Protein AF-A0A7Y3MNQ9-F1 (afdb_monomer_lite)

Radius of gyration: 38.79 Å; chains: 1; bounding box: 75×17×105 Å

Foldseek 3Di:
DPVVLVVVLVVCVVVVVVVVSVVSVVVVVVVVVVVVVVVVVVVVVVVVVVVVVVVVVLVVVVVVVVVVVVVVVVVQVVLVVLLVVLVVQLVVLVPDPDRDPVSNCVSVVPNDHDDDDDDDPSPPVD

Structure (mmCIF, N/CA/C/O backbone):
data_AF-A0A7Y3MNQ9-F1
#
_entry.id   AF-A0A7Y3MNQ9-F1
#
loop_
_atom_site.group_PDB
_atom_site.id
_atom_site.type_symbol
_atom_site.label_atom_id
_atom_site.label_alt_id
_atom_site.label_comp_id
_atom_site.label_asym_id
_atom_site.label_entity_id
_atom_site.label_seq_id
_atom_site.pdbx_PDB_ins_code
_atom_site.Cartn_x
_atom_site.Cartn_y
_atom_site.Cartn_z
_atom_site.occupancy
_atom_site.B_iso_or_equiv
_atom_site.auth_seq_id
_atom_site.auth_comp_id
_atom_site.auth_asym_id
_atom_site.auth_atom_id
_atom_site.pdbx_PDB_model_num
ATOM 1 N N . MET A 1 1 ? -22.584 -8.815 35.216 1.00 61.53 1 MET A N 1
ATOM 2 C CA . MET A 1 1 ? -23.071 -7.872 36.249 1.00 61.53 1 MET A CA 1
ATOM 3 C C . MET A 1 1 ? -22.259 -8.052 37.517 1.00 61.53 1 MET A C 1
ATOM 5 O O . MET A 1 1 ? -22.208 -9.153 38.056 1.00 61.53 1 MET A O 1
ATOM 9 N N . ILE A 1 2 ? -21.601 -6.989 37.969 1.00 71.25 2 ILE A N 1
ATOM 10 C CA . ILE A 1 2 ? -20.849 -6.973 39.225 1.00 71.25 2 ILE A CA 1
ATOM 11 C C . ILE A 1 2 ? -21.787 -7.378 40.379 1.00 71.25 2 ILE A C 1
ATOM 13 O O . ILE A 1 2 ? -22.855 -6.795 40.565 1.00 71.25 2 ILE A O 1
ATOM 17 N N . LYS A 1 3 ? -21.400 -8.400 41.159 1.00 66.94 3 LYS A N 1
ATOM 18 C CA . LYS A 1 3 ? -22.218 -8.981 42.249 1.00 66.94 3 LYS A CA 1
ATOM 19 C C . LYS A 1 3 ? -22.654 -7.943 43.298 1.00 66.94 3 LYS A C 1
ATOM 21 O O . LYS A 1 3 ? -23.658 -8.143 43.978 1.00 66.94 3 LYS A O 1
ATOM 26 N N . PHE A 1 4 ? -21.915 -6.841 43.399 1.00 71.12 4 PHE A N 1
ATOM 27 C CA . PHE A 1 4 ? -22.161 -5.724 44.305 1.00 71.12 4 PHE A CA 1
ATOM 28 C C . PHE A 1 4 ? -23.475 -4.982 43.998 1.00 71.12 4 PHE A C 1
ATOM 30 O O . PHE A 1 4 ? -24.315 -4.839 44.885 1.00 71.12 4 PHE A O 1
ATOM 37 N N . PHE A 1 5 ? -23.727 -4.619 42.733 1.00 69.00 5 PHE A N 1
ATOM 38 C CA . PHE A 1 5 ? -24.954 -3.909 42.334 1.00 69.00 5 PHE A CA 1
ATOM 39 C C . PHE A 1 5 ? -26.210 -4.779 42.471 1.00 69.00 5 PHE A C 1
ATOM 41 O O . PHE A 1 5 ? -27.275 -4.289 42.852 1.00 69.00 5 PHE A O 1
ATOM 48 N N . ARG A 1 6 ? -26.071 -6.099 42.276 1.00 77.19 6 ARG A N 1
ATOM 49 C CA . ARG A 1 6 ? -27.154 -7.065 42.516 1.00 77.19 6 ARG A CA 1
ATOM 50 C C . ARG A 1 6 ? -27.613 -7.065 43.977 1.00 77.19 6 ARG A C 1
ATOM 52 O O . ARG A 1 6 ? -28.810 -7.145 44.235 1.00 77.19 6 ARG A O 1
ATOM 59 N N . LYS A 1 7 ? -26.675 -6.979 44.927 1.00 77.38 7 LYS A N 1
ATOM 60 C CA . LYS A 1 7 ? -26.976 -7.018 46.367 1.00 77.38 7 LYS A CA 1
ATOM 61 C C . LYS A 1 7 ? -27.733 -5.759 46.806 1.00 77.38 7 LYS A C 1
ATOM 63 O O . LYS A 1 7 ? -28.743 -5.871 47.486 1.00 77.38 7 LYS A O 1
ATOM 68 N N . ILE A 1 8 ? -27.320 -4.593 46.304 1.00 76.69 8 ILE A N 1
ATOM 69 C CA . ILE A 1 8 ? -27.964 -3.297 46.575 1.00 76.69 8 ILE A CA 1
ATOM 70 C C . ILE A 1 8 ? -29.406 -3.257 46.045 1.00 76.69 8 ILE A C 1
ATOM 72 O O . ILE A 1 8 ? -30.306 -2.792 46.744 1.00 76.69 8 ILE A O 1
ATOM 76 N N . ARG A 1 9 ? -29.658 -3.790 44.840 1.00 70.62 9 ARG A N 1
ATOM 77 C CA . ARG A 1 9 ? -31.018 -3.871 44.278 1.00 70.62 9 ARG A CA 1
ATOM 78 C C . ARG A 1 9 ? -31.953 -4.734 45.123 1.00 70.62 9 ARG A C 1
ATOM 80 O O . ARG A 1 9 ? -33.085 -4.324 45.364 1.00 70.62 9 ARG A O 1
ATOM 87 N N . TYR A 1 10 ? -31.474 -5.885 45.596 1.00 75.12 10 TYR A N 1
ATOM 88 C CA . TYR A 1 10 ? -32.254 -6.766 46.469 1.00 75.12 10 TYR A CA 1
ATOM 89 C C . TYR A 1 10 ? -32.618 -6.088 47.796 1.00 75.12 10 TYR A C 1
ATOM 91 O O . TYR A 1 10 ? -33.777 -6.131 48.199 1.00 75.12 10 TYR A O 1
ATOM 99 N N . THR A 1 11 ? -31.665 -5.398 48.431 1.00 75.38 11 THR A N 1
ATOM 100 C CA . THR A 1 11 ? -31.908 -4.660 49.683 1.00 75.38 11 THR A CA 1
ATOM 101 C C . THR A 1 11 ? -32.889 -3.494 49.494 1.00 75.38 11 THR A C 1
ATOM 103 O O . THR A 1 11 ? -33.753 -3.261 50.333 1.00 75.38 11 THR A O 1
ATOM 106 N N . LEU A 1 12 ? -32.827 -2.779 48.365 1.00 72.06 12 LEU A N 1
ATOM 107 C CA . LEU A 1 12 ? -33.757 -1.676 48.073 1.00 72.06 12 LEU A CA 1
ATOM 108 C C . LEU A 1 12 ? -35.182 -2.152 47.742 1.00 72.06 12 LEU A C 1
ATOM 110 O O . LEU A 1 12 ? -36.139 -1.432 48.033 1.00 72.06 12 LEU A O 1
ATOM 114 N N . MET A 1 13 ? -35.328 -3.349 47.159 1.00 71.62 13 MET A N 1
ATOM 115 C CA . MET A 1 13 ? -36.632 -3.993 46.953 1.00 71.62 13 MET A CA 1
ATOM 116 C C . MET A 1 13 ? -37.257 -4.4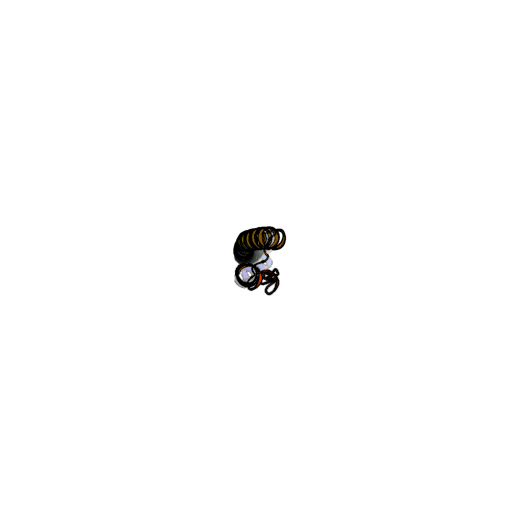46 48.274 1.00 71.62 13 MET A C 1
ATOM 118 O O . MET A 1 13 ? -38.452 -4.236 48.464 1.00 71.62 13 MET A O 1
ATOM 122 N N . SER A 1 14 ? -36.470 -5.007 49.202 1.00 74.00 14 SER A N 1
ATOM 123 C CA . SER A 1 14 ? -36.996 -5.434 50.509 1.00 74.00 14 SER A CA 1
ATOM 124 C C . SER A 1 14 ? -37.462 -4.267 51.383 1.00 74.00 14 SER A C 1
ATOM 126 O O . SER A 1 14 ? -38.293 -4.455 52.261 1.00 74.00 14 SER A O 1
ATOM 128 N N . GLU A 1 15 ? -36.962 -3.054 51.134 1.00 78.94 15 GLU A N 1
ATOM 129 C CA . GLU A 1 15 ? -37.360 -1.839 51.858 1.00 78.94 15 GLU A CA 1
ATOM 130 C C . GLU A 1 15 ? -38.566 -1.095 51.235 1.00 78.94 15 GLU A C 1
ATOM 132 O O . GLU A 1 15 ? -38.848 0.030 51.643 1.00 78.94 15 GLU A O 1
ATOM 137 N N . ASN A 1 16 ? -39.270 -1.658 50.237 1.00 71.12 16 ASN A N 1
ATOM 138 C CA . ASN A 1 16 ? -40.368 -0.996 49.496 1.00 71.12 16 ASN A CA 1
ATOM 139 C C . ASN A 1 16 ? -39.980 0.349 48.827 1.00 71.12 16 ASN A C 1
ATOM 141 O O . ASN A 1 16 ? -40.835 1.161 48.472 1.00 71.12 16 ASN A O 1
ATOM 145 N N . LYS A 1 17 ? -38.684 0.603 48.587 1.00 74.50 17 LYS A N 1
ATOM 146 C CA . LYS A 1 17 ? -38.174 1.852 47.981 1.00 74.50 17 LYS A CA 1
ATOM 147 C C . LYS A 1 17 ? -38.081 1.752 46.453 1.00 74.50 17 LYS A C 1
ATOM 149 O O . LYS A 1 17 ? -37.009 1.939 45.866 1.00 74.50 17 LYS A O 1
ATOM 154 N N . THR A 1 18 ? -39.213 1.514 45.793 1.00 74.94 18 THR A N 1
ATOM 155 C CA . THR A 1 18 ? -39.334 1.350 44.326 1.00 74.94 18 THR A CA 1
ATOM 156 C C . THR A 1 18 ? -38.727 2.506 43.518 1.00 74.94 18 THR A C 1
ATOM 158 O O . THR A 1 18 ? -38.014 2.273 42.542 1.00 74.94 18 THR A O 1
ATOM 161 N N . GLY A 1 19 ? -38.901 3.757 43.961 1.00 77.56 19 GLY A N 1
ATOM 162 C CA . GLY A 1 19 ? -38.315 4.929 43.293 1.00 77.56 19 GLY A CA 1
ATOM 163 C C . GLY A 1 19 ? -36.781 5.000 43.355 1.00 77.56 19 GLY A C 1
ATOM 164 O O . GLY A 1 19 ? -36.146 5.492 42.422 1.00 77.56 19 GLY A O 1
ATOM 165 N N . LYS A 1 20 ? -36.153 4.484 44.423 1.00 76.94 20 LYS A N 1
ATOM 166 C CA . LYS A 1 20 ? -34.683 4.392 44.502 1.00 76.94 20 LYS A CA 1
ATOM 167 C C . LYS A 1 20 ? -34.175 3.238 43.644 1.00 76.94 20 LYS A C 1
ATOM 169 O O . LYS A 1 20 ? -33.211 3.423 42.910 1.00 76.94 20 LYS A O 1
ATOM 174 N N . TYR A 1 21 ? -34.855 2.093 43.675 1.00 79.00 21 TYR A N 1
ATOM 175 C CA . TYR A 1 21 ? -34.534 0.931 42.844 1.00 79.00 21 TYR A CA 1
ATOM 176 C C . TYR A 1 21 ? -34.420 1.283 41.349 1.00 79.00 21 TYR A C 1
ATOM 178 O O . TYR A 1 21 ? -33.410 0.955 40.725 1.00 79.00 21 TYR A O 1
ATOM 186 N N . LEU A 1 22 ? -35.396 2.018 40.799 1.00 80.06 22 LEU A N 1
ATOM 187 C CA . LEU A 1 22 ? -35.398 2.445 39.392 1.00 80.06 22 LEU A CA 1
ATOM 188 C C . LEU A 1 22 ? -34.179 3.308 39.031 1.00 80.06 22 LEU A C 1
ATOM 190 O O . LEU A 1 22 ? -33.530 3.056 38.018 1.00 80.06 22 LEU A O 1
ATOM 194 N N . LYS A 1 23 ? -33.804 4.269 39.887 1.00 82.06 23 LYS A N 1
ATOM 195 C CA . LYS A 1 23 ? -32.613 5.114 39.672 1.00 82.06 23 LYS A CA 1
ATOM 196 C C . LYS A 1 23 ? -31.321 4.291 39.630 1.00 82.06 23 LYS A C 1
ATOM 198 O O . LYS A 1 23 ? -30.477 4.524 38.768 1.00 82.06 23 LYS A O 1
ATOM 203 N N . TYR A 1 24 ? -31.177 3.310 40.523 1.00 80.50 24 TYR A N 1
ATOM 204 C CA . TYR A 1 24 ? -29.989 2.448 40.560 1.00 80.50 24 TYR A CA 1
ATOM 205 C C . TYR A 1 24 ? -29.928 1.459 39.388 1.00 80.50 24 TYR A C 1
ATOM 207 O O . TYR A 1 24 ? -28.844 1.215 38.864 1.00 80.50 24 TYR A O 1
ATOM 215 N N . ALA A 1 25 ? -31.066 0.919 38.943 1.00 82.75 25 ALA A N 1
ATOM 216 C CA . ALA A 1 25 ? -31.117 0.030 37.782 1.00 82.75 25 ALA A CA 1
ATOM 217 C C . ALA A 1 25 ? -30.727 0.756 36.481 1.00 82.75 25 ALA A C 1
ATOM 219 O O . ALA A 1 25 ? -29.955 0.220 35.689 1.00 82.75 25 ALA A O 1
ATOM 220 N N . ILE A 1 26 ? -31.191 1.997 36.296 1.00 86.25 26 ILE A N 1
ATOM 221 C CA . ILE A 1 26 ? -30.798 2.841 35.156 1.00 86.25 26 ILE A CA 1
ATOM 222 C C . ILE A 1 26 ? -29.294 3.142 35.201 1.00 86.25 26 ILE A C 1
ATOM 224 O O . ILE A 1 26 ? -28.615 3.024 34.183 1.00 86.25 26 ILE A O 1
ATOM 228 N N . GLY A 1 27 ? -28.750 3.453 36.383 1.00 87.19 27 GLY A N 1
ATOM 229 C CA . GLY A 1 27 ? -27.310 3.660 36.560 1.00 87.19 27 GLY A CA 1
ATOM 230 C C . GLY A 1 27 ? -26.467 2.439 36.171 1.00 87.19 27 GLY A C 1
ATOM 231 O O . GLY A 1 27 ? -25.438 2.590 35.517 1.00 87.19 27 GLY A O 1
ATOM 232 N N . GLU A 1 28 ? -26.914 1.225 36.508 1.00 87.31 28 GLU A N 1
ATOM 233 C CA . GLU A 1 28 ? -26.223 -0.017 36.131 1.00 87.31 28 GLU A CA 1
ATOM 234 C C . GLU A 1 28 ? -26.242 -0.253 34.616 1.00 87.31 28 GLU A C 1
ATOM 236 O O . GLU A 1 28 ? -25.219 -0.635 34.049 1.00 87.31 28 GLU A O 1
ATOM 241 N N . ILE A 1 29 ? -27.366 0.023 33.949 1.00 89.50 29 ILE A N 1
ATOM 242 C CA . ILE A 1 29 ? -27.467 -0.081 32.487 1.00 89.50 29 ILE A CA 1
ATOM 243 C C . ILE A 1 29 ? -26.503 0.901 31.822 1.00 89.50 29 ILE A C 1
ATOM 245 O O . ILE A 1 29 ? -25.727 0.490 30.964 1.00 89.50 29 ILE A O 1
ATOM 249 N N . ILE A 1 30 ? -26.493 2.167 32.248 1.00 92.62 30 ILE A N 1
ATOM 250 C CA . ILE A 1 30 ? -25.595 3.189 31.689 1.00 92.62 30 ILE A CA 1
ATOM 251 C C . ILE A 1 30 ? -24.130 2.775 31.864 1.00 92.62 30 ILE A C 1
ATOM 253 O O . ILE A 1 30 ? -23.347 2.863 30.922 1.00 92.62 30 ILE A O 1
ATOM 257 N N . LEU A 1 31 ? -23.760 2.264 33.040 1.00 91.50 31 LEU A N 1
ATOM 258 C CA . LEU A 1 31 ? -22.388 1.841 33.321 1.00 91.50 31 LEU A CA 1
ATOM 259 C C . LEU A 1 31 ? -21.969 0.636 32.463 1.00 91.50 31 LEU A C 1
ATOM 261 O O . LEU A 1 31 ? -20.858 0.607 31.935 1.00 91.50 31 LEU A O 1
ATOM 265 N N . VAL A 1 32 ? -22.868 -0.333 32.266 1.00 91.75 32 VAL A N 1
ATOM 266 C CA . VAL A 1 32 ? -22.638 -1.471 31.361 1.00 91.75 32 VAL A CA 1
ATOM 267 C C . VAL A 1 32 ? -22.509 -1.004 29.911 1.00 91.75 32 VAL A C 1
ATOM 269 O O . VAL A 1 32 ? -21.594 -1.442 29.217 1.00 91.75 32 VAL A O 1
ATOM 272 N N . VAL A 1 33 ? -23.376 -0.093 29.465 1.00 95.81 33 VAL A N 1
ATOM 273 C CA . VAL A 1 33 ? -23.335 0.472 28.109 1.00 95.81 33 VAL A CA 1
ATOM 274 C C . VAL A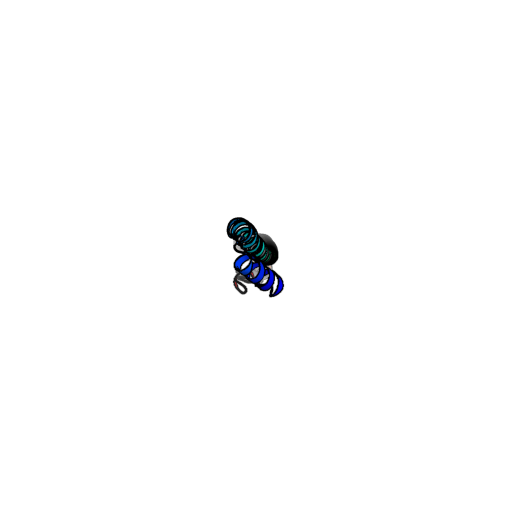 1 33 ? -22.013 1.197 27.868 1.00 95.81 33 VAL A C 1
ATOM 276 O O . VAL A 1 33 ? -21.368 0.937 26.858 1.00 95.81 33 VAL A O 1
ATOM 279 N N . ILE A 1 34 ? -21.546 2.020 28.813 1.00 96.81 34 ILE A N 1
ATOM 280 C CA . ILE A 1 34 ? -20.235 2.682 28.722 1.00 96.81 34 ILE A CA 1
ATOM 281 C C . ILE A 1 34 ? -19.108 1.647 28.603 1.00 96.81 34 ILE A C 1
ATOM 283 O O . ILE A 1 34 ? -18.236 1.793 27.750 1.00 96.81 34 ILE A O 1
ATOM 287 N N . GLY A 1 35 ? -19.142 0.576 29.401 1.00 96.06 35 GLY A N 1
ATOM 288 C CA . GLY A 1 35 ? -18.142 -0.493 29.325 1.00 96.06 35 GLY A CA 1
ATOM 289 C C . GLY A 1 35 ? -18.098 -1.180 27.956 1.00 96.06 35 GLY A C 1
ATOM 290 O O . GLY A 1 35 ? -17.018 -1.383 27.402 1.00 96.06 35 GLY A O 1
ATOM 291 N N . ILE A 1 36 ? -19.264 -1.487 27.382 1.00 96.12 36 ILE A N 1
ATOM 292 C CA . ILE A 1 36 ? -19.369 -2.093 26.045 1.00 96.12 36 ILE A CA 1
ATOM 293 C C . ILE A 1 36 ? -18.868 -1.123 24.971 1.00 96.12 36 ILE A C 1
ATOM 295 O O . ILE A 1 36 ? -18.106 -1.526 24.095 1.00 96.12 36 ILE A O 1
ATOM 299 N N . LEU A 1 37 ? -19.251 0.153 25.047 1.00 97.56 37 LEU A N 1
ATOM 300 C CA . LEU A 1 37 ? -18.818 1.167 24.086 1.00 97.56 37 LEU A CA 1
ATOM 301 C C . LEU A 1 37 ? -17.300 1.361 24.109 1.00 97.56 37 LEU A C 1
ATOM 303 O O . LEU A 1 37 ? -16.691 1.425 23.046 1.00 97.56 37 LEU A O 1
ATOM 307 N N . ILE A 1 38 ? -16.680 1.396 25.292 1.00 97.06 38 ILE A N 1
ATOM 308 C CA . ILE A 1 38 ? -15.218 1.483 25.416 1.00 97.06 38 ILE A CA 1
ATOM 309 C C . ILE A 1 38 ? -14.556 0.237 24.817 1.00 97.06 38 ILE A C 1
ATOM 311 O O . ILE A 1 38 ? -13.608 0.366 24.047 1.00 97.06 38 ILE A O 1
ATOM 315 N N . ALA A 1 39 ? -15.067 -0.963 25.110 1.00 96.38 39 ALA A N 1
ATOM 316 C CA . ALA A 1 39 ? -14.529 -2.200 24.542 1.00 96.38 39 ALA A CA 1
ATOM 317 C C . ALA A 1 39 ? -14.607 -2.214 23.003 1.00 96.38 39 ALA A C 1
ATOM 319 O O . ALA A 1 39 ? -13.632 -2.563 22.336 1.00 96.38 39 ALA A O 1
ATOM 320 N N . LEU A 1 40 ? -15.737 -1.776 22.438 1.00 97.62 40 LEU A N 1
ATOM 321 C CA . LEU A 1 40 ? -15.912 -1.640 20.991 1.00 97.62 40 LEU A CA 1
ATOM 322 C C . LEU A 1 40 ? -14.968 -0.593 20.395 1.00 97.62 40 LEU A C 1
ATOM 324 O O . LEU A 1 40 ? -14.355 -0.858 19.365 1.00 97.62 40 LEU A O 1
ATOM 328 N N . GLN A 1 41 ? -14.812 0.563 21.044 1.00 97.00 41 GLN A N 1
ATOM 329 C CA . GLN A 1 41 ? -13.899 1.612 20.584 1.00 97.00 41 GLN A CA 1
ATOM 330 C C . GLN A 1 41 ? -12.444 1.143 20.581 1.00 97.00 41 GLN A C 1
ATOM 332 O O . GLN A 1 41 ? -11.736 1.383 19.607 1.00 97.00 41 GLN A O 1
ATOM 337 N N . ILE A 1 42 ? -12.003 0.427 21.619 1.00 97.62 42 ILE A N 1
ATOM 338 C CA . ILE A 1 42 ? -10.648 -0.141 21.676 1.00 97.62 42 ILE A CA 1
ATOM 339 C C . ILE A 1 42 ? -10.436 -1.137 20.528 1.00 97.62 42 ILE A C 1
ATOM 341 O O . ILE A 1 42 ? -9.408 -1.084 19.852 1.00 97.62 42 ILE A O 1
ATOM 345 N N . ASN A 1 43 ? -11.412 -2.014 20.271 1.00 97.19 43 ASN A N 1
ATOM 346 C CA . ASN A 1 43 ? -11.324 -2.977 19.174 1.00 97.19 43 ASN A CA 1
ATOM 347 C C . ASN A 1 43 ? -11.287 -2.290 17.796 1.00 97.19 43 ASN A C 1
ATOM 349 O O . ASN A 1 43 ? -10.452 -2.623 16.953 1.00 97.19 43 ASN A O 1
ATOM 353 N N . ALA A 1 44 ? -12.153 -1.296 17.584 1.00 97.81 44 ALA A N 1
ATOM 354 C CA . ALA A 1 44 ? -12.199 -0.519 16.349 1.00 97.81 44 ALA A CA 1
ATOM 355 C C . ALA A 1 44 ? -10.894 0.257 16.120 1.00 97.81 44 ALA A C 1
ATOM 357 O O . ALA A 1 44 ? -10.356 0.237 15.017 1.00 97.81 44 ALA A O 1
ATOM 358 N N . TRP A 1 45 ? -10.335 0.875 17.165 1.00 97.75 45 TRP A N 1
ATOM 359 C CA . TRP A 1 45 ? -9.065 1.596 17.081 1.00 97.75 45 TRP A CA 1
ATOM 360 C C . TRP A 1 45 ? -7.889 0.668 16.764 1.00 97.75 45 TRP A C 1
ATOM 362 O O . TRP A 1 45 ? -7.056 0.998 15.921 1.00 97.75 45 TRP A O 1
ATOM 372 N N . ASN A 1 46 ? -7.831 -0.517 17.383 1.00 97.31 46 ASN A N 1
ATOM 373 C CA . ASN A 1 46 ? -6.789 -1.492 17.065 1.00 97.31 46 ASN A CA 1
ATOM 374 C C . ASN A 1 46 ? -6.900 -2.002 15.620 1.00 97.31 46 ASN A C 1
ATOM 376 O O . ASN A 1 46 ? -5.879 -2.126 14.949 1.00 97.31 46 ASN A O 1
ATOM 380 N N . THR A 1 47 ? -8.121 -2.249 15.138 1.00 97.88 47 THR A N 1
ATOM 381 C CA . THR A 1 47 ? -8.369 -2.661 13.746 1.00 97.88 47 THR A CA 1
ATOM 382 C C . THR A 1 47 ? -7.926 -1.568 12.776 1.00 97.88 47 THR A C 1
ATOM 384 O O . THR A 1 47 ? -7.068 -1.815 11.938 1.00 97.88 47 THR A O 1
ATOM 387 N N . ALA A 1 48 ? -8.376 -0.326 12.987 1.00 97.88 48 ALA A N 1
ATOM 388 C CA . ALA A 1 48 ? -7.971 0.814 12.169 1.00 97.88 48 ALA A CA 1
ATOM 389 C C . ALA A 1 48 ? -6.447 1.014 12.166 1.00 97.88 48 ALA A C 1
ATOM 391 O O . ALA A 1 48 ? -5.861 1.342 11.138 1.00 97.88 48 ALA A O 1
ATOM 392 N N . ARG A 1 49 ? -5.767 0.806 13.300 1.00 97.69 49 ARG A N 1
ATOM 393 C CA . ARG A 1 49 ? -4.300 0.864 13.363 1.00 97.69 49 ARG A CA 1
ATOM 394 C C . ARG A 1 49 ? -3.646 -0.206 12.486 1.00 97.69 49 ARG A C 1
ATOM 396 O O . ARG A 1 49 ? -2.682 0.107 11.797 1.00 97.69 49 ARG A O 1
ATOM 403 N N . LEU A 1 50 ? -4.135 -1.445 12.530 1.00 97.38 50 LEU A N 1
ATOM 404 C CA . LEU A 1 50 ? -3.610 -2.536 11.705 1.00 97.38 50 LEU A CA 1
ATOM 405 C C . LEU A 1 50 ? -3.851 -2.277 10.215 1.00 97.38 50 LEU A C 1
ATOM 407 O O . LEU A 1 50 ? -2.934 -2.469 9.419 1.00 97.38 50 LEU A O 1
ATOM 411 N N . ASP A 1 51 ? -5.027 -1.768 9.857 1.00 96.94 51 ASP A N 1
ATOM 412 C CA . ASP A 1 51 ? -5.354 -1.412 8.474 1.00 96.94 51 ASP A CA 1
ATOM 413 C C . ASP A 1 51 ? -4.441 -0.292 7.957 1.00 96.94 51 ASP A C 1
ATOM 415 O O . ASP A 1 51 ? -3.875 -0.419 6.877 1.00 96.94 51 ASP A O 1
ATOM 419 N N . ASN A 1 52 ? -4.183 0.742 8.767 1.00 97.12 52 ASN A N 1
ATOM 420 C CA . ASN A 1 52 ? -3.235 1.810 8.423 1.00 97.12 52 ASN A CA 1
ATOM 421 C C . ASN A 1 52 ? -1.795 1.302 8.225 1.00 97.12 52 ASN A C 1
ATOM 423 O O . ASN A 1 52 ? -1.046 1.858 7.421 1.00 97.12 52 ASN A O 1
ATOM 427 N N . ILE A 1 53 ? -1.368 0.285 8.983 1.00 96.44 53 ILE A N 1
ATOM 428 C CA . ILE A 1 53 ? -0.038 -0.321 8.812 1.00 96.44 53 ILE A CA 1
ATOM 429 C C . ILE A 1 53 ? 0.027 -1.046 7.466 1.00 96.44 53 ILE A C 1
ATOM 431 O O . ILE A 1 53 ? 0.956 -0.797 6.700 1.00 96.44 53 ILE A O 1
ATOM 435 N N . LYS A 1 54 ? -0.980 -1.871 7.157 1.00 93.50 54 LYS A N 1
ATOM 436 C CA . LYS A 1 54 ? -1.072 -2.582 5.874 1.00 93.50 54 LYS A CA 1
ATOM 437 C C . LYS A 1 54 ? -1.171 -1.628 4.689 1.00 93.50 54 LYS A C 1
ATOM 439 O O . LYS A 1 54 ? -0.507 -1.827 3.683 1.00 93.50 54 LYS A O 1
ATOM 444 N N . GLU A 1 55 ? -1.951 -0.558 4.813 1.00 94.44 55 GLU A N 1
ATOM 445 C CA . GLU A 1 55 ? -2.056 0.469 3.776 1.00 94.44 55 GLU A CA 1
ATOM 446 C C . GLU A 1 55 ? -0.686 1.084 3.471 1.00 94.44 55 GLU A C 1
ATOM 448 O O . GLU A 1 55 ? -0.293 1.187 2.311 1.00 94.44 55 GLU A O 1
ATOM 453 N N . ARG A 1 56 ? 0.082 1.448 4.505 1.00 95.25 56 ARG A N 1
ATOM 454 C CA . ARG A 1 56 ? 1.439 1.986 4.325 1.00 95.25 56 ARG A CA 1
ATOM 455 C C . ARG A 1 56 ? 2.383 0.987 3.669 1.00 95.25 56 ARG A C 1
ATOM 457 O O . ARG A 1 56 ? 3.204 1.397 2.850 1.00 95.25 56 ARG A O 1
ATOM 464 N N . GLU A 1 57 ? 2.282 -0.285 4.031 1.00 92.44 57 GLU A N 1
ATOM 465 C CA . GLU A 1 57 ? 3.052 -1.367 3.419 1.00 92.44 57 GLU A CA 1
ATOM 466 C C . GLU A 1 57 ? 2.726 -1.496 1.927 1.00 92.44 57 GLU A C 1
ATOM 468 O O . GLU A 1 57 ? 3.626 -1.377 1.097 1.00 92.44 57 GLU A O 1
ATOM 473 N N . TYR A 1 58 ? 1.443 -1.577 1.564 1.00 89.38 58 TYR A N 1
ATOM 474 C CA . TYR A 1 58 ? 1.014 -1.613 0.163 1.00 89.38 58 TYR A CA 1
ATOM 475 C C . TYR A 1 58 ? 1.458 -0.379 -0.625 1.00 89.38 58 TYR A C 1
ATOM 477 O O . TYR A 1 58 ? 1.963 -0.508 -1.739 1.00 89.38 58 TYR A O 1
ATOM 485 N N . LEU A 1 59 ? 1.323 0.820 -0.051 1.00 93.25 59 LEU A N 1
ATOM 486 C CA . LEU A 1 59 ? 1.781 2.056 -0.692 1.00 93.25 59 LEU A CA 1
ATOM 487 C C . LEU A 1 59 ? 3.301 2.071 -0.899 1.00 93.25 59 LEU A C 1
ATOM 489 O O . LEU A 1 59 ? 3.775 2.579 -1.915 1.00 93.25 59 LEU A O 1
ATOM 493 N N . THR A 1 60 ? 4.065 1.517 0.045 1.00 92.44 60 THR A N 1
ATOM 494 C CA . THR A 1 60 ? 5.527 1.422 -0.063 1.00 92.44 60 THR A CA 1
ATOM 495 C C . THR A 1 60 ? 5.919 0.444 -1.164 1.00 92.44 60 THR A C 1
ATOM 497 O O . THR A 1 60 ? 6.700 0.813 -2.040 1.00 92.44 60 THR A O 1
ATOM 500 N N . ASN A 1 61 ? 5.307 -0.741 -1.189 1.00 88.44 61 ASN A N 1
ATOM 501 C CA . ASN A 1 61 ? 5.559 -1.756 -2.210 1.00 88.44 61 ASN A CA 1
ATOM 502 C C . ASN A 1 61 ? 5.205 -1.235 -3.610 1.00 88.44 61 ASN A C 1
ATOM 504 O O . ASN A 1 61 ? 6.000 -1.357 -4.540 1.00 88.44 61 ASN A O 1
ATOM 508 N N . LEU A 1 62 ? 4.060 -0.558 -3.750 1.00 90.31 62 LEU A N 1
ATOM 509 C CA . LEU A 1 62 ? 3.649 0.056 -5.012 1.00 90.31 62 LEU A CA 1
ATOM 510 C C . LEU A 1 62 ? 4.638 1.136 -5.475 1.00 90.31 62 LEU A C 1
ATOM 512 O O . LEU A 1 62 ? 4.961 1.229 -6.659 1.00 90.31 62 LEU A O 1
ATOM 516 N N . LEU A 1 63 ? 5.136 1.961 -4.551 1.00 92.38 63 LEU A N 1
ATOM 517 C CA . LEU A 1 63 ? 6.127 2.985 -4.871 1.00 92.38 63 LEU A CA 1
ATOM 518 C C . LEU A 1 63 ? 7.448 2.367 -5.351 1.00 92.38 63 LEU A C 1
ATOM 520 O O . LEU A 1 63 ? 8.073 2.903 -6.270 1.00 92.38 63 LEU A O 1
ATOM 524 N N . GLU A 1 64 ? 7.896 1.283 -4.722 1.00 90.12 64 GLU A N 1
ATOM 525 C CA . GLU A 1 64 ? 9.110 0.565 -5.119 1.00 90.12 64 GLU A CA 1
ATOM 526 C C . GLU A 1 64 ? 8.962 -0.095 -6.491 1.00 90.12 64 GLU A C 1
ATOM 528 O O . GLU A 1 64 ? 9.845 0.072 -7.336 1.00 90.12 64 GLU A O 1
ATOM 533 N N . ASP A 1 65 ? 7.825 -0.737 -6.754 1.00 89.19 65 ASP A N 1
ATOM 534 C CA . ASP A 1 65 ? 7.513 -1.350 -8.047 1.00 89.19 65 ASP A CA 1
ATOM 535 C C . ASP A 1 65 ? 7.483 -0.301 -9.171 1.00 89.19 65 ASP A C 1
ATOM 537 O O . ASP A 1 65 ? 8.196 -0.425 -10.167 1.00 89.19 65 ASP A O 1
ATOM 541 N N . ILE A 1 66 ? 6.791 0.827 -8.970 1.00 90.75 66 ILE A N 1
ATOM 542 C CA . ILE A 1 66 ? 6.775 1.928 -9.950 1.00 90.75 66 ILE A CA 1
ATOM 543 C C . ILE A 1 66 ? 8.189 2.472 -10.203 1.00 90.75 66 ILE A C 1
ATOM 545 O O . ILE A 1 66 ? 8.547 2.768 -11.347 1.00 90.75 66 ILE A O 1
ATOM 549 N N . LYS A 1 67 ? 9.023 2.607 -9.163 1.00 92.81 67 LYS A N 1
ATOM 550 C CA . LYS A 1 67 ? 10.420 3.048 -9.324 1.00 92.81 67 LYS A CA 1
ATOM 551 C C . LYS A 1 67 ? 11.237 2.045 -10.135 1.00 92.81 67 LYS A C 1
ATOM 553 O O . LYS A 1 67 ? 11.989 2.467 -11.018 1.00 92.81 67 LYS A O 1
ATOM 558 N N . ALA A 1 68 ? 11.085 0.752 -9.859 1.00 89.69 68 ALA A N 1
ATOM 559 C CA . ALA A 1 68 ? 11.762 -0.313 -10.589 1.00 89.69 68 ALA A CA 1
ATOM 560 C C . ALA A 1 68 ? 11.328 -0.336 -12.061 1.00 89.69 68 ALA A C 1
ATOM 562 O O . ALA A 1 68 ? 12.177 -0.300 -12.954 1.00 89.69 68 ALA A O 1
ATOM 563 N N . GLN A 1 69 ? 10.022 -0.280 -12.328 1.00 89.75 69 GLN A N 1
ATOM 564 C CA . GLN A 1 69 ? 9.463 -0.216 -13.680 1.00 89.75 69 GLN A CA 1
ATOM 565 C C . GLN A 1 69 ? 9.951 1.019 -14.441 1.00 89.75 69 GLN A C 1
ATOM 567 O O . GLN A 1 69 ? 10.371 0.925 -15.594 1.00 89.75 69 GLN A O 1
ATOM 572 N N . HIS A 1 70 ? 9.969 2.183 -13.794 1.00 92.50 70 HIS A N 1
ATOM 573 C CA . HIS A 1 70 ? 10.480 3.407 -14.401 1.00 92.50 70 HIS A CA 1
ATOM 574 C C . HIS A 1 70 ? 11.970 3.298 -14.762 1.00 92.50 70 HIS A C 1
ATOM 576 O O . HIS A 1 70 ? 12.377 3.747 -15.837 1.00 92.50 70 HIS A O 1
ATOM 582 N N . GLN A 1 71 ? 12.783 2.676 -13.903 1.0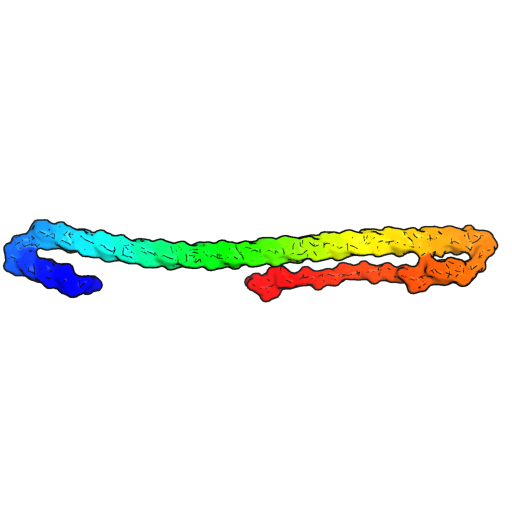0 91.94 71 GLN A N 1
ATOM 583 C CA . GLN A 1 71 ? 14.194 2.432 -14.197 1.00 91.94 71 GLN A CA 1
ATOM 584 C C . GLN A 1 71 ? 14.366 1.451 -15.366 1.00 91.94 71 GLN A C 1
ATOM 586 O O . GLN A 1 71 ? 15.117 1.744 -16.295 1.00 91.94 71 GLN A O 1
ATOM 591 N N . LEU A 1 72 ? 13.606 0.352 -15.384 1.00 91.12 72 LEU A N 1
ATOM 592 C CA . LEU A 1 72 ? 13.600 -0.611 -16.489 1.00 91.12 72 LEU A CA 1
ATOM 593 C C . LEU A 1 72 ? 13.253 0.056 -17.826 1.00 91.12 72 LEU A C 1
ATOM 595 O O . LEU A 1 72 ? 13.933 -0.165 -18.829 1.00 91.12 72 LEU A O 1
ATOM 599 N N . VAL A 1 73 ? 12.230 0.915 -17.846 1.00 91.38 73 VAL A N 1
ATOM 600 C CA . VAL A 1 73 ? 11.839 1.667 -19.048 1.00 91.38 73 VAL A CA 1
ATOM 601 C C . VAL A 1 73 ? 12.954 2.615 -19.490 1.00 91.38 73 VAL A C 1
ATOM 603 O O . VAL A 1 73 ? 13.255 2.684 -20.683 1.00 91.38 73 VAL A O 1
ATOM 606 N N . LYS A 1 74 ? 13.611 3.321 -18.563 1.00 94.00 74 LYS A N 1
ATOM 607 C CA . LYS A 1 74 ? 14.757 4.184 -18.895 1.00 94.00 74 LYS A CA 1
ATOM 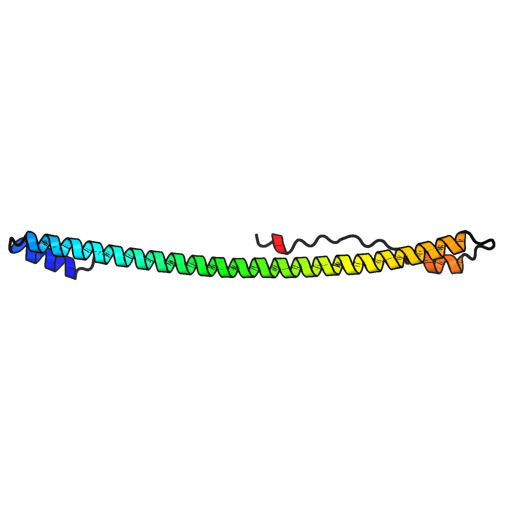608 C C . LYS A 1 74 ? 15.900 3.397 -19.528 1.00 94.00 74 LYS A C 1
ATOM 610 O O . LYS A 1 74 ? 16.400 3.793 -20.583 1.00 94.00 74 LYS A O 1
ATOM 615 N N . ASP A 1 75 ? 16.268 2.270 -18.931 1.00 91.88 75 ASP A N 1
ATOM 616 C CA . ASP A 1 75 ? 17.336 1.411 -19.441 1.00 91.88 75 ASP A CA 1
ATOM 617 C C . ASP A 1 75 ? 16.977 0.838 -20.819 1.00 91.88 75 ASP A C 1
ATOM 619 O O . ASP A 1 75 ? 17.831 0.741 -21.706 1.00 91.88 75 ASP A O 1
ATOM 623 N N . GLN A 1 76 ? 15.696 0.534 -21.041 1.00 90.69 76 GLN A N 1
ATOM 624 C CA . GLN A 1 76 ? 15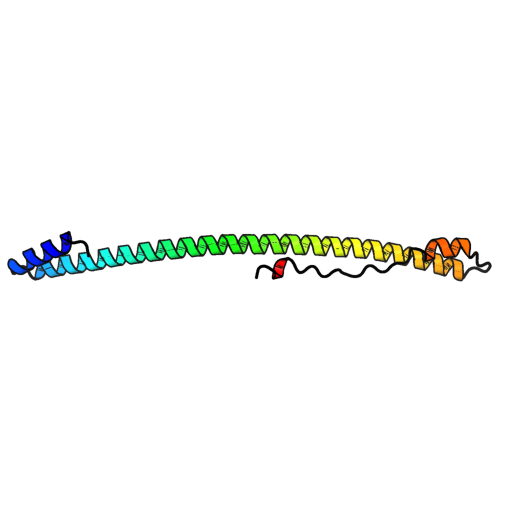.181 0.107 -22.338 1.00 90.69 76 GLN A CA 1
ATOM 625 C C . GLN A 1 76 ? 15.293 1.209 -23.396 1.00 90.69 76 GLN A C 1
ATOM 627 O O . GLN A 1 76 ? 15.697 0.934 -24.527 1.00 90.69 76 GLN A O 1
ATOM 632 N N . VAL A 1 77 ? 14.952 2.455 -23.057 1.00 93.12 77 VAL A N 1
ATOM 633 C CA . VAL A 1 77 ? 15.071 3.596 -23.979 1.00 93.12 77 VAL A CA 1
ATOM 634 C C . VAL A 1 77 ? 16.529 3.802 -24.387 1.00 93.12 77 VAL A C 1
ATOM 636 O O . VAL A 1 77 ? 16.816 3.950 -25.576 1.00 93.12 77 VAL A O 1
ATOM 639 N N . VAL A 1 78 ? 17.461 3.754 -23.430 1.00 94.00 78 VAL A N 1
ATOM 640 C CA . VAL A 1 78 ? 18.903 3.860 -23.708 1.00 94.00 78 VAL A CA 1
ATOM 641 C C . VAL A 1 78 ? 19.362 2.727 -24.623 1.00 94.00 78 VAL A C 1
ATOM 643 O O . VAL A 1 78 ? 20.005 2.985 -25.643 1.00 94.00 78 VAL A O 1
ATOM 646 N N . HIS A 1 79 ? 18.983 1.485 -24.310 1.00 91.75 79 HIS A N 1
ATOM 647 C CA . HIS A 1 79 ? 19.303 0.318 -25.134 1.00 91.75 79 HIS A CA 1
ATOM 648 C C . HIS A 1 79 ? 18.778 0.475 -26.564 1.00 91.75 79 HIS A C 1
ATOM 650 O O . HIS A 1 79 ? 19.539 0.342 -27.520 1.00 91.75 79 HIS A O 1
ATOM 656 N N . ASN A 1 80 ? 17.503 0.831 -26.725 1.00 91.38 80 ASN A N 1
ATOM 657 C CA . ASN A 1 80 ? 16.879 1.014 -28.034 1.00 91.38 80 ASN A CA 1
ATOM 658 C C . ASN A 1 80 ? 17.564 2.120 -28.849 1.00 91.38 80 ASN A C 1
ATOM 660 O O . ASN A 1 80 ? 17.779 1.948 -30.048 1.00 91.38 80 ASN A O 1
ATOM 664 N N . ASN A 1 81 ? 17.960 3.225 -28.212 1.00 93.31 81 ASN A N 1
ATOM 665 C CA . ASN A 1 81 ? 18.697 4.301 -28.878 1.00 93.31 81 ASN A CA 1
ATOM 666 C C . ASN A 1 81 ? 20.080 3.838 -29.359 1.00 93.31 81 ASN A C 1
ATOM 668 O O . ASN A 1 81 ? 20.473 4.146 -30.486 1.00 93.31 81 ASN A O 1
ATOM 672 N N . LEU A 1 82 ? 20.799 3.060 -28.543 1.00 91.94 82 LEU A N 1
ATOM 673 C CA . LEU A 1 82 ? 22.080 2.465 -28.936 1.00 91.94 82 LEU A CA 1
ATOM 674 C C . LEU A 1 82 ? 21.909 1.495 -30.108 1.00 91.94 82 LEU A C 1
ATOM 676 O O . LEU A 1 82 ? 22.681 1.555 -31.066 1.00 91.94 82 LEU A O 1
ATOM 680 N N . MET A 1 83 ? 20.887 0.636 -30.064 1.00 91.12 83 MET A N 1
ATOM 681 C CA . MET A 1 83 ? 20.587 -0.296 -31.153 1.00 91.12 83 MET A CA 1
ATOM 682 C C . MET A 1 83 ? 20.231 0.449 -32.436 1.00 91.12 83 MET A C 1
ATOM 684 O O . MET A 1 83 ? 20.767 0.127 -33.493 1.00 91.12 83 MET A O 1
ATOM 688 N N . ARG A 1 84 ? 19.409 1.502 -32.347 1.00 91.38 84 ARG A N 1
ATOM 689 C CA . ARG A 1 84 ? 19.063 2.345 -33.496 1.00 91.38 84 ARG A CA 1
ATOM 690 C C . ARG A 1 84 ? 20.310 2.948 -34.137 1.00 91.38 84 ARG A C 1
ATOM 692 O O . ARG A 1 84 ? 20.471 2.847 -35.348 1.00 91.38 84 ARG A O 1
ATOM 699 N N . LEU A 1 85 ? 21.222 3.499 -33.334 1.00 91.25 85 LEU A N 1
ATOM 700 C CA . LEU A 1 85 ? 22.476 4.068 -33.832 1.00 91.25 85 LEU A CA 1
ATOM 701 C C . LEU A 1 85 ? 23.361 3.013 -34.518 1.00 91.25 85 LEU A C 1
ATOM 703 O O . LEU A 1 85 ? 23.977 3.304 -35.546 1.00 91.25 85 LEU A O 1
ATOM 707 N N . LYS A 1 86 ? 23.443 1.797 -33.961 1.00 88.88 86 LYS A N 1
ATOM 708 C CA . LYS A 1 86 ? 24.179 0.683 -34.582 1.00 88.88 86 LYS A CA 1
ATOM 709 C C . LYS A 1 86 ? 23.547 0.291 -35.922 1.00 88.88 86 LYS A C 1
ATOM 711 O O . LYS A 1 86 ? 24.267 0.226 -36.916 1.00 88.88 86 LYS A O 1
ATOM 716 N N . CYS A 1 87 ? 22.221 0.144 -35.980 1.00 89.06 87 CYS A N 1
ATOM 717 C CA . CYS A 1 87 ? 21.490 -0.117 -37.222 1.00 89.06 87 CYS A CA 1
ATOM 718 C C . CYS A 1 87 ? 21.726 0.981 -38.271 1.00 89.06 87 CYS A C 1
ATOM 720 O O . CYS A 1 87 ? 22.038 0.679 -39.418 1.00 89.06 87 CYS A O 1
ATOM 722 N N . GLU A 1 88 ? 21.643 2.258 -37.887 1.00 89.75 88 GLU A N 1
ATOM 723 C CA . GLU A 1 88 ? 21.893 3.396 -38.785 1.00 89.75 88 GLU A CA 1
ATOM 724 C C . GLU A 1 88 ? 23.323 3.391 -39.347 1.00 89.75 88 GLU A C 1
ATOM 726 O O . GLU A 1 88 ? 23.542 3.712 -40.517 1.00 89.75 88 GLU A O 1
ATOM 731 N N . LYS A 1 89 ? 24.323 3.033 -38.532 1.00 87.25 89 LYS A N 1
ATOM 732 C CA . LYS A 1 89 ? 25.710 2.869 -38.996 1.00 87.25 89 LYS A CA 1
ATOM 733 C C . LYS A 1 89 ? 25.835 1.689 -39.959 1.00 87.25 89 LYS A C 1
ATOM 735 O O . LYS A 1 89 ? 26.399 1.866 -41.035 1.00 87.25 89 LYS A O 1
ATOM 740 N N . ALA A 1 90 ? 25.263 0.536 -39.619 1.00 87.25 90 ALA A N 1
ATOM 741 C CA . ALA A 1 90 ? 25.286 -0.648 -40.474 1.00 87.25 90 ALA A CA 1
ATOM 742 C C . ALA A 1 90 ? 24.653 -0.373 -41.850 1.00 87.25 90 ALA A C 1
ATOM 744 O O . ALA A 1 90 ? 25.263 -0.668 -42.874 1.00 87.25 90 ALA A O 1
ATOM 745 N N . ILE A 1 91 ? 23.486 0.282 -41.884 1.00 87.25 91 ILE A N 1
ATOM 746 C CA . ILE A 1 91 ? 22.799 0.664 -43.129 1.00 87.25 91 ILE A CA 1
ATOM 747 C C . ILE A 1 91 ? 23.664 1.610 -43.971 1.00 87.25 91 ILE A C 1
ATOM 749 O O . ILE A 1 91 ? 23.778 1.424 -45.181 1.00 87.25 91 ILE A O 1
ATOM 753 N N . ARG A 1 92 ? 24.320 2.603 -43.353 1.00 86.19 92 ARG A N 1
ATOM 754 C CA . ARG A 1 92 ? 25.237 3.502 -44.078 1.00 86.19 92 ARG A CA 1
ATOM 755 C C . ARG A 1 92 ? 26.396 2.754 -44.734 1.00 86.19 92 ARG A C 1
ATOM 757 O O . ARG A 1 92 ? 26.731 3.065 -45.872 1.00 86.19 92 ARG A O 1
ATOM 764 N N . HIS A 1 93 ? 26.987 1.778 -44.046 1.00 83.44 93 HIS A N 1
ATOM 765 C CA . HIS A 1 93 ? 28.062 0.960 -44.614 1.00 83.44 93 HIS A CA 1
ATOM 766 C C . HIS A 1 93 ? 27.567 0.027 -45.728 1.00 83.44 93 HIS A C 1
ATOM 768 O O . HIS A 1 93 ? 28.255 -0.117 -46.738 1.00 83.44 93 HIS A O 1
ATOM 774 N N . LEU A 1 94 ? 26.369 -0.550 -45.588 1.00 83.44 94 LEU A N 1
ATOM 775 C CA . LEU A 1 94 ? 25.750 -1.395 -46.618 1.00 83.44 94 LEU A CA 1
ATOM 776 C C . LEU A 1 94 ? 25.457 -0.626 -47.912 1.00 83.44 94 LEU A C 1
ATOM 778 O O . LEU A 1 94 ? 25.604 -1.178 -48.996 1.00 83.44 94 LEU A O 1
ATOM 782 N N . ASN A 1 95 ? 25.097 0.653 -47.801 1.00 84.75 95 ASN A N 1
ATOM 783 C CA . ASN A 1 95 ? 24.810 1.517 -48.948 1.00 84.75 95 ASN A CA 1
ATOM 784 C C . ASN A 1 95 ? 26.066 2.145 -49.586 1.00 84.75 95 ASN A C 1
ATOM 786 O O . ASN A 1 95 ? 25.939 2.964 -50.495 1.00 84.75 95 ASN A O 1
ATOM 790 N N . SER A 1 96 ? 27.272 1.824 -49.106 1.00 81.00 96 SER A N 1
ATOM 791 C CA . SER A 1 96 ? 28.518 2.359 -49.669 1.00 81.00 96 SER A CA 1
ATOM 792 C C . SER A 1 96 ? 29.008 1.534 -50.867 1.00 81.00 96 SER A C 1
ATOM 794 O O . SER A 1 96 ? 28.816 0.323 -50.916 1.00 81.00 96 SER A O 1
ATOM 796 N N . ASN A 1 97 ? 29.681 2.183 -51.827 1.00 72.12 97 ASN A N 1
ATOM 797 C CA . ASN A 1 97 ? 30.136 1.556 -53.081 1.00 72.12 97 ASN A CA 1
ATOM 798 C C . ASN A 1 97 ? 31.142 0.397 -52.901 1.00 72.12 97 ASN A C 1
ATOM 800 O O . ASN A 1 97 ? 31.361 -0.363 -53.841 1.00 72.12 97 ASN A O 1
ATOM 804 N N . SER A 1 98 ? 31.761 0.250 -51.723 1.00 73.56 98 SER A N 1
ATOM 805 C CA . SER A 1 98 ? 32.655 -0.865 -51.390 1.00 73.56 98 SER A CA 1
ATOM 806 C C . SER A 1 98 ? 32.277 -1.447 -50.027 1.00 73.56 98 SER A C 1
ATOM 808 O O . SER A 1 98 ? 32.667 -0.929 -48.978 1.00 73.56 98 SER A O 1
ATOM 810 N N . ILE A 1 99 ? 31.504 -2.528 -50.043 1.00 74.56 99 ILE A N 1
ATOM 811 C CA . ILE A 1 99 ? 31.016 -3.199 -48.838 1.00 74.56 99 ILE A CA 1
ATOM 812 C C . ILE A 1 99 ? 32.198 -3.890 -48.138 1.00 74.56 99 ILE A C 1
ATOM 814 O O . ILE A 1 99 ? 32.701 -4.904 -48.615 1.00 74.56 99 ILE A O 1
ATOM 818 N N . ASN A 1 100 ? 32.640 -3.355 -46.995 1.00 78.88 100 ASN A N 1
ATOM 819 C CA . ASN A 1 100 ? 33.593 -4.031 -46.112 1.00 78.88 100 ASN A CA 1
ATOM 820 C C . ASN A 1 100 ? 32.821 -4.865 -45.075 1.00 78.88 100 ASN A C 1
ATOM 822 O O . ASN A 1 100 ? 32.222 -4.313 -44.147 1.00 78.88 100 ASN A O 1
ATOM 826 N N . ALA A 1 101 ? 32.845 -6.190 -45.244 1.00 75.06 101 ALA A N 1
ATOM 827 C CA . ALA A 1 101 ? 32.125 -7.137 -44.396 1.00 75.06 101 ALA A CA 1
ATOM 828 C C . ALA A 1 101 ? 32.540 -7.057 -42.917 1.00 75.06 101 ALA A C 1
ATOM 830 O O . ALA A 1 101 ? 31.670 -7.089 -42.049 1.00 75.06 101 ALA A O 1
ATOM 831 N N . ASP A 1 102 ? 33.827 -6.861 -42.619 1.00 78.19 102 ASP A N 1
ATOM 832 C CA . ASP A 1 102 ? 34.338 -6.804 -41.242 1.00 78.19 102 ASP A CA 1
ATOM 833 C C . ASP A 1 102 ? 33.847 -5.552 -40.509 1.00 78.19 102 ASP A C 1
ATOM 835 O O . ASP A 1 102 ? 33.432 -5.606 -39.349 1.00 78.19 102 ASP A O 1
ATOM 839 N N . SER A 1 103 ? 33.818 -4.418 -41.217 1.00 77.44 103 SER A N 1
ATOM 840 C CA . SER A 1 103 ? 33.297 -3.154 -40.678 1.00 77.44 103 SER A CA 1
ATOM 841 C C . SER A 1 103 ? 31.793 -3.219 -40.406 1.00 77.44 103 SER A C 1
ATOM 843 O O . SER A 1 103 ? 31.310 -2.614 -39.454 1.00 77.44 103 SER A O 1
ATOM 845 N N . ILE A 1 104 ? 31.043 -3.959 -41.223 1.00 77.06 104 ILE A N 1
ATOM 846 C CA . ILE A 1 104 ? 29.602 -4.161 -41.036 1.00 77.06 104 ILE A CA 1
ATOM 847 C C . ILE A 1 104 ? 29.338 -5.127 -39.881 1.00 77.06 104 ILE A C 1
ATOM 849 O O . ILE A 1 104 ? 28.467 -4.860 -39.051 1.00 77.06 104 ILE A O 1
ATOM 853 N N . ASN A 1 105 ? 30.112 -6.210 -39.793 1.00 82.00 105 ASN A N 1
ATOM 854 C CA . ASN A 1 105 ? 29.948 -7.230 -38.764 1.00 82.00 105 ASN A CA 1
ATOM 855 C C . ASN A 1 105 ? 30.089 -6.634 -37.352 1.00 82.00 105 ASN A C 1
ATOM 857 O O . ASN A 1 105 ? 29.270 -6.923 -36.486 1.00 82.00 105 ASN A O 1
ATOM 861 N N . LEU A 1 106 ? 31.015 -5.685 -37.161 1.00 80.56 106 LEU A N 1
ATOM 862 C CA . LEU A 1 106 ? 31.186 -4.938 -35.906 1.00 80.56 106 LEU A CA 1
ATOM 863 C C . LEU A 1 106 ? 29.894 -4.269 -35.392 1.00 80.56 106 LEU A C 1
ATOM 865 O O . LEU A 1 106 ? 29.704 -4.120 -34.186 1.00 80.56 106 LEU A O 1
ATOM 869 N N . TYR A 1 107 ? 29.009 -3.830 -36.290 1.00 79.31 107 TYR A N 1
ATOM 870 C CA . TYR A 1 107 ? 27.752 -3.181 -35.907 1.00 79.31 107 TYR A CA 1
ATOM 871 C C . TYR A 1 107 ? 26.590 -4.162 -35.765 1.00 79.31 107 TYR A C 1
ATOM 873 O O . TYR A 1 107 ? 25.638 -3.835 -35.057 1.00 79.31 107 TYR A O 1
ATOM 881 N N . LEU A 1 108 ? 26.656 -5.328 -36.415 1.00 78.31 108 LEU A N 1
ATOM 882 C CA . LEU A 1 108 ? 25.566 -6.303 -36.469 1.00 78.31 108 LEU A CA 1
ATOM 883 C C . LEU A 1 108 ? 25.592 -7.325 -35.324 1.00 78.31 108 LEU A C 1
ATOM 885 O O . LEU A 1 108 ? 24.520 -7.742 -34.889 1.00 78.31 108 LEU A O 1
ATOM 889 N N . THR A 1 109 ? 26.766 -7.700 -34.804 1.00 79.56 109 THR A N 1
ATOM 890 C CA . THR A 1 109 ? 26.903 -8.782 -33.801 1.00 79.56 109 THR A CA 1
ATOM 891 C C . THR A 1 109 ? 26.176 -8.516 -32.486 1.00 79.56 109 THR A C 1
ATOM 893 O O . THR A 1 109 ? 25.752 -9.448 -31.812 1.00 79.56 109 THR A O 1
ATOM 896 N N . ASP A 1 110 ? 25.996 -7.245 -32.134 1.00 78.69 110 ASP A N 1
ATOM 897 C CA . ASP A 1 110 ? 25.461 -6.841 -30.833 1.00 78.69 110 ASP A CA 1
ATOM 898 C C . ASP A 1 110 ? 24.038 -6.274 -30.917 1.00 78.69 110 ASP A C 1
ATOM 900 O O . ASP A 1 110 ? 23.536 -5.715 -29.933 1.00 78.69 110 ASP A O 1
ATOM 904 N N . ILE A 1 111 ? 23.398 -6.337 -32.091 1.00 81.50 111 ILE A N 1
ATOM 905 C CA . ILE A 1 111 ? 22.020 -5.867 -32.247 1.00 81.50 111 ILE A CA 1
ATOM 906 C C . ILE A 1 111 ? 21.105 -6.875 -31.568 1.00 81.50 111 ILE A C 1
ATOM 908 O O . ILE A 1 111 ? 20.835 -7.959 -32.076 1.00 81.50 111 ILE A O 1
ATOM 912 N N . THR A 1 112 ? 20.620 -6.504 -30.391 1.00 84.19 112 THR A N 1
ATOM 913 C CA . THR A 1 112 ? 19.786 -7.361 -29.552 1.00 84.19 112 THR A CA 1
ATOM 914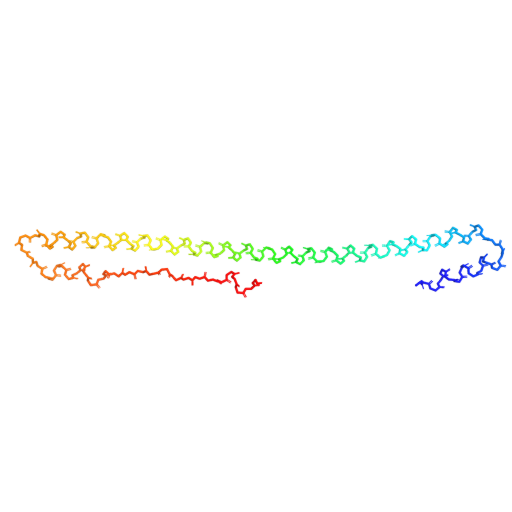 C C . THR A 1 112 ? 18.512 -6.636 -29.158 1.00 84.19 112 THR A C 1
ATOM 916 O O . THR A 1 112 ? 18.482 -5.413 -28.990 1.00 84.19 112 THR A O 1
ATOM 919 N N . ARG A 1 113 ? 17.436 -7.400 -28.973 1.00 76.81 113 ARG A N 1
ATOM 920 C CA . ARG A 1 113 ? 16.174 -6.888 -28.443 1.00 76.81 113 ARG A CA 1
ATOM 921 C C . ARG A 1 113 ? 16.087 -7.229 -26.961 1.00 76.81 113 ARG A C 1
ATOM 923 O O . ARG A 1 113 ? 16.081 -8.402 -26.605 1.00 76.81 113 ARG A O 1
ATOM 930 N N . LYS A 1 114 ? 15.960 -6.215 -26.107 1.00 78.75 114 LYS A N 1
ATOM 931 C CA . LYS A 1 114 ? 15.505 -6.414 -24.727 1.00 78.75 114 LYS A CA 1
ATOM 932 C C . LYS A 1 114 ? 13.979 -6.445 -24.708 1.00 78.75 114 LYS A C 1
ATOM 934 O O . LYS A 1 114 ? 13.344 -5.566 -25.294 1.00 78.75 114 LYS A O 1
ATOM 939 N N . THR A 1 115 ? 13.409 -7.477 -24.094 1.00 76.44 115 THR A N 1
ATOM 940 C CA . THR A 1 115 ? 11.972 -7.559 -23.811 1.00 76.44 115 THR A CA 1
ATOM 941 C C . THR A 1 115 ? 11.706 -7.064 -22.398 1.00 76.44 115 THR A C 1
ATOM 943 O O . THR A 1 115 ? 12.563 -7.206 -21.527 1.00 76.44 115 THR A O 1
ATOM 946 N N . PHE A 1 116 ? 10.521 -6.503 -22.169 1.00 74.44 116 PHE A N 1
ATOM 947 C CA . PHE A 1 116 ? 10.071 -6.222 -20.814 1.00 74.44 116 PHE A CA 1
ATOM 948 C C . PHE A 1 116 ? 9.928 -7.545 -20.063 1.00 74.44 116 PHE A C 1
ATOM 950 O O . PHE A 1 116 ? 9.299 -8.481 -20.563 1.00 74.44 116 PHE A O 1
ATOM 957 N N . VAL A 1 117 ? 10.547 -7.622 -18.890 1.00 70.94 117 VAL A N 1
ATOM 958 C CA . VAL A 1 117 ? 10.277 -8.681 -17.922 1.00 70.94 117 VAL A CA 1
ATOM 959 C C . VAL A 1 117 ? 9.119 -8.171 -17.079 1.00 70.94 117 VAL A C 1
ATOM 961 O O . VAL A 1 117 ? 9.227 -7.099 -16.489 1.00 70.94 117 VAL A O 1
ATOM 964 N N . VAL A 1 118 ? 8.000 -8.892 -17.084 1.00 66.94 118 VAL A N 1
ATOM 965 C CA . VAL A 1 118 ? 6.864 -8.570 -16.217 1.00 66.94 118 VAL A CA 1
ATOM 966 C C . VAL A 1 118 ? 7.291 -8.875 -14.784 1.00 66.94 118 VAL A C 1
ATOM 968 O O . VAL A 1 118 ? 7.682 -10.004 -14.486 1.00 66.94 118 VAL A O 1
ATOM 971 N N . SER A 1 119 ? 7.281 -7.863 -13.921 1.00 63.66 119 SER A N 1
ATOM 972 C CA . SER A 1 119 ? 7.466 -8.023 -12.484 1.00 63.66 119 SER A CA 1
ATOM 973 C C . SER A 1 119 ? 6.131 -7.739 -11.807 1.00 63.66 119 SER A C 1
ATOM 975 O O . SER A 1 119 ? 5.684 -6.598 -11.828 1.00 63.66 119 SER A O 1
ATOM 977 N N . ASP A 1 120 ? 5.534 -8.761 -11.188 1.00 65.00 120 ASP A N 1
ATOM 978 C CA . ASP A 1 120 ? 4.279 -8.648 -10.427 1.00 65.00 120 ASP A CA 1
ATOM 979 C C . ASP A 1 120 ? 4.483 -8.826 -8.900 1.00 65.00 120 ASP A C 1
ATOM 981 O O . ASP A 1 120 ? 3.724 -9.564 -8.268 1.00 65.00 120 ASP A O 1
ATOM 985 N N . PRO A 1 121 ? 5.507 -8.221 -8.257 1.00 62.97 121 PRO A N 1
ATOM 986 C CA . PRO A 1 121 ? 5.752 -8.436 -6.829 1.00 62.97 121 PRO A CA 1
ATOM 987 C C . PRO A 1 121 ? 4.607 -7.886 -5.965 1.00 62.97 121 PRO A C 1
ATOM 989 O O . PRO A 1 121 ? 4.260 -8.475 -4.950 1.00 62.97 121 PRO A O 1
ATOM 992 N N . THR A 1 122 ? 3.962 -6.804 -6.405 1.00 61.38 122 THR A N 1
ATOM 993 C CA . THR A 1 122 ? 2.893 -6.110 -5.674 1.00 61.38 122 THR A CA 1
ATOM 994 C C . THR A 1 122 ? 1.607 -6.935 -5.542 1.00 61.38 122 THR A C 1
ATOM 996 O O . THR A 1 122 ? 0.807 -6.676 -4.651 1.00 61.38 122 THR A O 1
ATOM 999 N N . PHE A 1 123 ? 1.395 -7.926 -6.414 1.00 59.53 123 PHE A N 1
ATOM 1000 C CA . PHE A 1 123 ? 0.174 -8.739 -6.459 1.00 59.53 123 PHE A CA 1
ATOM 1001 C C . PHE A 1 123 ? 0.279 -10.076 -5.720 1.00 59.53 123 PHE A C 1
ATOM 1003 O O . PHE A 1 123 ? -0.723 -10.776 -5.624 1.00 59.53 123 PHE A O 1
ATOM 1010 N N . GLN A 1 124 ? 1.457 -10.466 -5.222 1.00 58.75 124 GLN A N 1
ATOM 1011 C CA . GLN A 1 124 ? 1.599 -11.767 -4.555 1.00 58.75 124 GLN A CA 1
ATOM 1012 C C . GLN A 1 124 ? 1.025 -11.789 -3.130 1.00 58.75 124 GLN A C 1
ATOM 1014 O O . GLN A 1 124 ? 0.679 -12.864 -2.646 1.00 58.75 124 GLN A O 1
ATOM 1019 N N . ASP A 1 125 ? 0.879 -10.618 -2.503 1.00 59.66 125 ASP A N 1
ATOM 1020 C CA . ASP A 1 125 ? 0.438 -10.472 -1.108 1.00 59.66 125 ASP A CA 1
ATOM 1021 C C . ASP A 1 125 ? -0.984 -9.884 -0.954 1.00 59.66 125 ASP A C 1
ATOM 1023 O O . ASP A 1 125 ? -1.459 -9.718 0.174 1.00 59.66 125 ASP A O 1
ATOM 1027 N N . LEU A 1 126 ? -1.658 -9.559 -2.068 1.00 54.28 126 LEU A N 1
ATOM 1028 C CA . LEU A 1 126 ? -3.055 -9.088 -2.128 1.00 54.28 126 LEU A CA 1
ATOM 1029 C C . LEU A 1 126 ? -4.028 -10.259 -2.318 1.00 54.28 126 LEU A C 1
ATOM 1031 O O . LEU A 1 126 ? -5.063 -10.269 -1.610 1.00 54.28 126 LEU A O 1
#

pLDDT: mean 84.12, std 10.75, range [54.28, 97.88]

Sequence (126 aa):
MIKFFRKIRYTLMSENKTGKYLKYAIGEIILVVIGILIALQINAWNTARLDNIKEREYLTNLLEDIKAQHQLVKDQVVHNNLMRLKCEKAIRHLNSNSINADSINLYLTDITRKTFVVSDPTFQDL

Secondary structure (DSSP, 8-state):
--HHHHHHHHHHHHTT-HHHHHHHHHHHHHHHHHHHHHHHHHHHHHHHHHHHHHHHHHHHHHHHHHHHHHHHHHHHHHHHHHHHHHHHHHHHHHTSSS--HHHHHHHHTT--PPPPPP--GGGS--